Protein AF-A0A7S0NAQ0-F1 (afdb_monomer)

Nearest PDB structures (foldseek):
  5ym0-assembly1_A  TM=9.982E-01  e=1.186E-12  Arabidopsis thaliana
  5ze4-assembly1_A  TM=9.991E-01  e=1.363E-12  Arabidopsis thaliana
  8imu-assembly1_B  TM=9.985E-01  e=1.460E-12  Arabidopsis thaliana
  9jpi-assembly1_A-2  TM=9.989E-01  e=2.919E-12  Arabidopsis thaliana
  8hs0-assembly1_A-2  TM=9.992E-01  e=3.129E-12  Arabidopsis thaliana

Mean predicted aligned error: 3.15 Å

Secondary structure (DSSP, 8-state):
-HHHHHHHHTT----HHHHHHHHHHS-B-B-BTTTSSB-HHHHHHTTHHHHHHHHHHHTT-S-TT-B-TTSSBHHHHHHTS--PPTT-SSB--SSS-SBSS-S-----BTTBTT--

Structure (mmCIF, N/CA/C/O backbone):
data_AF-A0A7S0NAQ0-F1
#
_entry.id   AF-A0A7S0NAQ0-F1
#
loop_
_atom_site.group_PDB
_atom_site.id
_atom_site.type_symbol
_atom_site.label_atom_id
_atom_site.label_alt_id
_atom_site.label_comp_id
_atom_site.label_asym_id
_atom_site.label_entity_id
_atom_site.label_seq_id
_atom_site.pdbx_PDB_ins_code
_atom_site.Cartn_x
_atom_site.Cartn_y
_atom_site.Cartn_z
_atom_site.occupancy
_atom_site.B_iso_or_equiv
_atom_site.auth_seq_id
_atom_site.auth_comp_id
_atom_site.auth_asym_id
_atom_site.auth_atom_id
_atom_site.pdbx_PDB_model_num
ATOM 1 N N . ILE A 1 1 ? 11.538 -5.782 -6.866 1.00 92.31 1 ILE A N 1
ATOM 2 C CA . ILE A 1 1 ? 12.324 -7.047 -6.859 1.00 92.31 1 ILE A CA 1
ATOM 3 C C . ILE A 1 1 ? 11.637 -8.147 -6.046 1.00 92.31 1 ILE A C 1
ATOM 5 O O . ILE A 1 1 ? 11.189 -9.110 -6.652 1.00 92.31 1 ILE A O 1
ATOM 9 N N . HIS A 1 2 ? 11.502 -8.021 -4.717 1.00 96.75 2 HIS A N 1
ATOM 10 C CA . HIS A 1 2 ? 11.010 -9.122 -3.867 1.00 96.75 2 HIS A CA 1
ATOM 11 C C . HIS A 1 2 ? 9.636 -9.684 -4.273 1.00 96.75 2 HIS A C 1
ATOM 13 O O . HIS A 1 2 ? 9.483 -10.897 -4.332 1.00 96.75 2 HIS A O 1
ATOM 19 N N . LEU A 1 3 ? 8.669 -8.834 -4.641 1.00 96.62 3 LEU A N 1
ATOM 20 C CA . LEU A 1 3 ? 7.348 -9.303 -5.090 1.00 96.62 3 LEU A CA 1
ATOM 21 C C . LEU A 1 3 ? 7.404 -10.130 -6.385 1.00 96.62 3 LEU A C 1
ATOM 23 O O . LEU A 1 3 ? 6.693 -11.119 -6.482 1.00 96.62 3 LEU A O 1
ATOM 27 N N . ILE A 1 4 ? 8.278 -9.793 -7.342 1.00 95.56 4 ILE A N 1
ATOM 28 C CA . ILE A 1 4 ? 8.452 -10.582 -8.579 1.00 95.56 4 ILE A CA 1
ATOM 29 C C . ILE A 1 4 ? 9.026 -11.961 -8.247 1.00 95.56 4 ILE A C 1
ATOM 31 O O . ILE A 1 4 ? 8.574 -12.967 -8.784 1.00 95.56 4 ILE A O 1
ATOM 35 N N . ALA A 1 5 ? 10.004 -12.026 -7.338 1.00 96.88 5 ALA A N 1
ATOM 36 C CA . ALA A 1 5 ? 10.561 -13.300 -6.892 1.00 96.88 5 ALA A CA 1
ATOM 37 C C . ALA A 1 5 ? 9.501 -14.164 -6.185 1.00 96.88 5 ALA A C 1
ATOM 39 O O . ALA A 1 5 ? 9.388 -15.347 -6.486 1.00 96.88 5 ALA A O 1
ATOM 40 N N . MET A 1 6 ? 8.687 -13.568 -5.306 1.00 97.88 6 MET A N 1
ATOM 41 C CA . MET A 1 6 ? 7.581 -14.271 -4.645 1.00 97.88 6 MET A CA 1
ATOM 42 C C . MET A 1 6 ? 6.523 -14.754 -5.646 1.00 97.88 6 MET A C 1
ATOM 44 O O . MET A 1 6 ? 6.108 -15.906 -5.568 1.00 97.88 6 MET A O 1
ATOM 48 N N . ALA A 1 7 ? 6.137 -13.917 -6.614 1.00 97.44 7 ALA A N 1
ATOM 49 C CA . ALA A 1 7 ? 5.187 -14.282 -7.662 1.00 97.44 7 ALA A CA 1
ATOM 50 C C . ALA A 1 7 ? 5.695 -15.462 -8.502 1.00 97.44 7 ALA A C 1
ATOM 52 O O . ALA A 1 7 ? 4.974 -16.440 -8.679 1.00 97.44 7 ALA A O 1
ATOM 53 N N . ARG A 1 8 ? 6.970 -15.437 -8.918 1.00 97.00 8 ARG A N 1
ATOM 54 C CA . ARG A 1 8 ? 7.605 -16.561 -9.625 1.00 97.00 8 ARG A CA 1
ATOM 55 C C . ARG A 1 8 ? 7.585 -17.850 -8.805 1.00 97.00 8 ARG A C 1
ATOM 57 O O . ARG A 1 8 ? 7.233 -18.891 -9.347 1.00 97.00 8 ARG A O 1
ATOM 64 N N . SER A 1 9 ? 7.911 -17.787 -7.512 1.00 97.94 9 SER A N 1
ATOM 65 C CA . SER A 1 9 ? 7.841 -18.952 -6.617 1.00 97.94 9 SER A CA 1
ATOM 66 C C . SER A 1 9 ? 6.420 -19.502 -6.465 1.00 97.94 9 SER A C 1
ATOM 68 O O . SER A 1 9 ? 6.251 -20.700 -6.260 1.00 97.94 9 SER A O 1
ATOM 70 N N . ALA A 1 10 ? 5.405 -18.645 -6.584 1.00 97.44 10 ALA A N 1
ATOM 71 C CA . ALA A 1 10 ? 3.995 -19.021 -6.560 1.00 97.44 10 ALA A CA 1
ATOM 72 C C . ALA A 1 10 ? 3.424 -19.387 -7.948 1.00 97.44 10 ALA A C 1
ATOM 74 O O . ALA A 1 10 ? 2.239 -19.690 -8.049 1.00 97.44 10 ALA A O 1
ATOM 75 N N . GLY A 1 11 ? 4.228 -19.347 -9.020 1.00 97.44 11 GLY A N 1
ATOM 76 C CA . GLY A 1 11 ? 3.767 -19.601 -10.391 1.00 97.44 11 GLY A CA 1
ATOM 77 C C . GLY A 1 11 ? 2.852 -18.512 -10.971 1.00 97.44 11 GLY A C 1
ATOM 78 O O . GLY A 1 11 ? 2.106 -18.783 -11.908 1.00 97.44 11 GLY A O 1
ATOM 79 N N . VAL A 1 12 ? 2.891 -17.293 -10.426 1.00 98.00 12 VAL A N 1
ATOM 80 C CA . VAL A 1 12 ? 2.090 -16.140 -10.865 1.00 98.00 12 VAL A CA 1
ATOM 81 C C . VAL A 1 12 ? 2.909 -15.266 -11.819 1.00 98.00 12 VAL A C 1
ATOM 83 O O . VAL A 1 12 ? 4.034 -14.876 -11.493 1.00 98.00 12 VAL A O 1
ATOM 86 N N . ASP A 1 13 ? 2.347 -14.927 -12.985 1.00 96.50 13 ASP A N 1
ATOM 87 C CA . ASP A 1 13 ? 2.960 -13.960 -13.906 1.00 96.50 13 ASP A CA 1
ATOM 88 C C . ASP A 1 13 ? 2.756 -12.538 -13.370 1.00 96.50 13 ASP A C 1
ATOM 90 O O . ASP A 1 13 ? 1.638 -12.027 -13.337 1.00 96.50 13 ASP A O 1
ATOM 94 N N . PHE A 1 14 ? 3.841 -11.927 -12.897 1.00 96.06 14 PHE A N 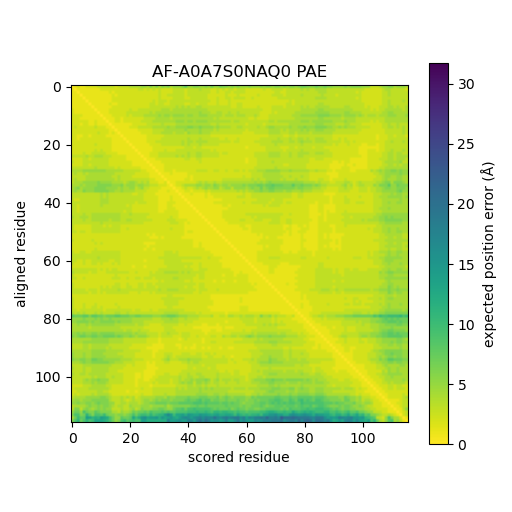1
ATOM 95 C CA . PHE A 1 14 ? 3.858 -10.570 -12.358 1.00 96.06 14 PHE A CA 1
ATOM 96 C C . PHE A 1 14 ? 5.144 -9.866 -12.788 1.00 96.06 14 PHE A C 1
ATOM 98 O O . PHE A 1 14 ? 6.254 -10.308 -12.457 1.00 96.06 14 PHE A O 1
ATOM 105 N N . ARG A 1 15 ? 4.998 -8.780 -13.550 1.00 93.31 15 ARG A N 1
ATOM 106 C CA . ARG A 1 15 ? 6.094 -8.120 -14.272 1.00 93.31 15 ARG A CA 1
ATOM 107 C C . ARG A 1 15 ? 6.257 -6.659 -13.864 1.00 93.31 15 ARG A C 1
ATOM 109 O O . ARG A 1 15 ? 5.493 -6.115 -13.070 1.00 93.31 15 ARG A O 1
ATOM 116 N N . LEU A 1 16 ? 7.293 -6.004 -14.387 1.00 93.31 16 LEU A N 1
ATOM 117 C CA . LEU A 1 16 ? 7.545 -4.585 -14.106 1.00 93.31 16 LEU A CA 1
ATOM 118 C C . LEU A 1 16 ? 6.435 -3.684 -14.668 1.00 93.31 16 LEU A C 1
ATOM 120 O O . LEU A 1 16 ? 6.116 -2.650 -14.086 1.00 93.31 16 LEU A O 1
ATOM 124 N N . GLU A 1 17 ? 5.783 -4.095 -15.749 1.00 92.06 17 GLU A N 1
ATOM 125 C CA . GLU A 1 17 ? 4.634 -3.399 -16.318 1.00 92.06 17 GLU A CA 1
ATOM 126 C C . GLU A 1 17 ? 3.450 -3.339 -15.348 1.00 92.06 17 GLU A C 1
ATOM 128 O O . GLU A 1 17 ? 2.763 -2.316 -15.300 1.00 92.06 17 GLU A O 1
ATOM 133 N N . ASP A 1 18 ? 3.251 -4.374 -14.525 1.00 95.06 18 ASP A N 1
ATOM 134 C CA . ASP A 1 18 ? 2.217 -4.378 -13.490 1.00 95.06 18 ASP A CA 1
ATOM 135 C C . ASP A 1 18 ? 2.512 -3.342 -12.407 1.00 95.06 18 ASP A C 1
ATOM 137 O O . ASP A 1 18 ? 1.613 -2.609 -11.998 1.00 95.06 18 ASP A O 1
ATOM 141 N N . PHE A 1 19 ? 3.780 -3.196 -12.001 1.00 94.75 19 PHE A N 1
ATOM 142 C CA . PHE A 1 19 ? 4.186 -2.114 -11.099 1.00 94.75 19 PHE A CA 1
ATOM 143 C C . PHE A 1 19 ? 3.910 -0.743 -11.693 1.00 94.75 19 PHE A C 1
ATOM 145 O O . PHE A 1 19 ? 3.408 0.132 -10.992 1.00 94.75 19 PHE A O 1
ATOM 152 N N . ARG A 1 20 ? 4.237 -0.542 -12.974 1.00 93.69 20 ARG A N 1
ATOM 153 C CA . ARG A 1 20 ? 3.992 0.733 -13.652 1.00 93.69 20 ARG A CA 1
ATOM 154 C C . ARG A 1 20 ? 2.502 1.074 -13.652 1.00 93.69 20 ARG A C 1
ATOM 156 O O . ARG A 1 20 ? 2.155 2.204 -13.324 1.00 93.69 20 ARG A O 1
ATOM 163 N N . ARG A 1 21 ? 1.644 0.105 -13.985 1.00 95.50 21 ARG A N 1
ATOM 164 C CA . ARG A 1 21 ? 0.183 0.267 -13.987 1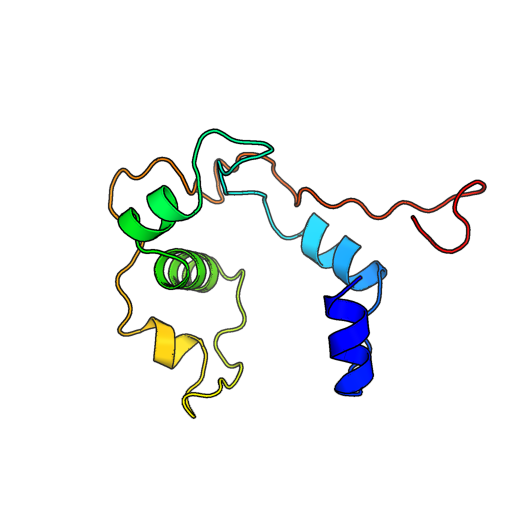.00 95.50 21 ARG A CA 1
ATOM 165 C C . ARG A 1 21 ? -0.347 0.583 -12.588 1.00 95.50 21 ARG A C 1
ATOM 167 O O . ARG A 1 21 ? -0.962 1.624 -12.397 1.00 95.50 21 ARG A O 1
ATOM 174 N N . ILE A 1 22 ? -0.025 -0.252 -11.599 1.00 96.31 22 ILE A N 1
ATOM 175 C CA . ILE A 1 22 ? -0.500 -0.083 -10.216 1.00 96.31 22 ILE A CA 1
ATOM 176 C C . ILE A 1 22 ? -0.001 1.242 -9.622 1.00 96.31 22 ILE A C 1
ATOM 178 O O . ILE A 1 22 ? -0.759 1.945 -8.962 1.00 96.31 22 ILE A O 1
ATOM 182 N N . SER A 1 23 ? 1.254 1.622 -9.881 1.00 95.69 23 SER A N 1
ATOM 183 C CA . SER A 1 23 ? 1.815 2.897 -9.417 1.00 95.69 23 SER A CA 1
ATOM 184 C C . SER A 1 23 ? 1.143 4.108 -10.072 1.00 95.69 23 SER A C 1
ATOM 186 O O . SER A 1 23 ? 0.938 5.120 -9.408 1.00 95.69 23 SER A O 1
ATOM 188 N N . ALA A 1 24 ? 0.763 4.026 -11.350 1.00 95.38 24 ALA A N 1
ATOM 189 C CA . ALA A 1 24 ? 0.020 5.099 -12.011 1.00 95.38 24 ALA A CA 1
ATOM 190 C C . ALA A 1 24 ? -1.396 5.264 -11.438 1.00 95.38 24 ALA A C 1
ATOM 192 O O . ALA A 1 24 ? -1.899 6.381 -11.377 1.00 95.38 24 ALA A O 1
ATOM 193 N N . GLU A 1 25 ? -2.009 4.161 -11.007 1.00 95.31 25 GLU A N 1
ATOM 194 C CA . GLU A 1 25 ? -3.382 4.126 -10.503 1.00 95.31 25 GLU A CA 1
ATOM 195 C C . GLU A 1 25 ? -3.477 4.383 -8.994 1.00 95.31 25 GLU A C 1
ATOM 197 O O . GLU A 1 25 ? -4.529 4.804 -8.544 1.00 95.31 25 GLU A O 1
ATOM 202 N N . THR A 1 26 ? -2.411 4.174 -8.210 1.00 96.62 26 THR A N 1
ATOM 203 C CA . THR A 1 26 ? -2.449 4.251 -6.735 1.00 96.62 26 THR A CA 1
ATOM 204 C C . THR A 1 26 ? -1.726 5.498 -6.210 1.00 96.62 26 THR A C 1
ATOM 206 O O . THR A 1 26 ? -0.494 5.548 -6.271 1.00 96.62 26 THR A O 1
ATOM 209 N N . PRO A 1 27 ? -2.431 6.494 -5.641 1.00 97.06 27 PRO A N 1
ATOM 210 C CA . PRO A 1 27 ? -1.806 7.670 -5.043 1.00 97.06 27 PRO A CA 1
ATOM 211 C C . PRO A 1 27 ? -0.906 7.328 -3.851 1.00 97.06 27 PRO A C 1
ATOM 213 O O . PRO A 1 27 ? -1.162 6.403 -3.078 1.00 97.06 27 PRO A O 1
ATOM 216 N N . PHE A 1 28 ? 0.151 8.113 -3.656 1.00 97.06 28 PHE A N 1
ATOM 217 C CA . PHE A 1 28 ? 0.998 8.002 -2.473 1.00 97.06 28 PHE A CA 1
ATOM 218 C C . PHE A 1 28 ? 0.376 8.795 -1.322 1.00 97.06 28 PHE A C 1
ATOM 220 O O . PHE A 1 28 ? 0.387 10.026 -1.327 1.00 97.06 28 PHE A O 1
ATOM 227 N N . ILE A 1 29 ? -0.156 8.076 -0.334 1.00 96.62 29 ILE A N 1
ATOM 228 C CA . ILE A 1 29 ? -0.950 8.667 0.750 1.00 96.62 29 ILE A CA 1
ATOM 229 C C . ILE A 1 29 ? -0.234 8.735 2.104 1.00 96.62 29 ILE A C 1
ATOM 231 O O . ILE A 1 29 ? -0.808 9.258 3.052 1.00 96.62 29 ILE A O 1
ATOM 235 N N . SER A 1 30 ? 0.993 8.231 2.234 1.00 95.69 30 SER A N 1
ATOM 236 C CA . SER A 1 30 ? 1.640 8.052 3.540 1.00 95.69 30 SER A CA 1
ATOM 237 C C . SER A 1 30 ? 2.772 9.053 3.793 1.00 95.69 30 SER A C 1
ATOM 239 O O . SER A 1 30 ? 3.740 9.091 3.046 1.00 95.69 30 SER A O 1
ATOM 241 N N . ASP A 1 31 ? 2.730 9.785 4.906 1.00 96.38 31 ASP A N 1
ATOM 242 C CA . ASP A 1 31 ? 3.799 10.688 5.370 1.00 96.38 31 ASP A CA 1
ATOM 243 C C . ASP A 1 31 ? 4.832 9.941 6.244 1.00 96.38 31 ASP A C 1
ATOM 245 O O . ASP A 1 31 ? 5.129 10.318 7.376 1.00 96.38 31 ASP A O 1
ATOM 249 N N . LEU A 1 32 ? 5.374 8.831 5.734 1.00 96.81 32 LEU A N 1
ATOM 250 C CA . LEU A 1 32 ? 6.369 8.014 6.441 1.00 96.81 32 LEU A CA 1
ATOM 251 C C . LEU A 1 32 ? 7.787 8.256 5.917 1.00 96.81 32 LEU A C 1
ATOM 253 O O . LEU A 1 32 ? 8.014 8.452 4.719 1.00 96.81 32 LEU A O 1
ATOM 257 N N . LYS A 1 33 ? 8.772 8.200 6.817 1.00 95.88 33 LYS A N 1
ATOM 258 C CA . LYS A 1 33 ? 10.197 8.220 6.462 1.00 95.88 33 LYS A CA 1
ATOM 259 C C . LYS A 1 33 ? 10.535 7.069 5.497 1.00 95.88 33 LYS A C 1
ATOM 261 O O . LYS A 1 33 ? 9.987 5.976 5.645 1.00 95.88 33 LYS A O 1
ATOM 266 N N . PRO A 1 34 ? 11.454 7.281 4.534 1.00 95.75 34 PRO A N 1
ATOM 267 C CA . PRO A 1 34 ? 12.382 8.417 4.428 1.00 95.75 34 PRO A CA 1
ATOM 268 C C . PRO A 1 34 ? 11.821 9.671 3.737 1.00 95.75 34 PRO A C 1
ATOM 270 O O . PRO A 1 34 ? 12.425 10.731 3.856 1.00 95.75 34 PRO A O 1
ATOM 273 N N . SER A 1 35 ? 10.699 9.577 3.021 1.00 91.94 35 SER A N 1
ATOM 274 C CA . SER A 1 35 ? 10.127 10.712 2.274 1.00 91.94 35 SER A CA 1
ATOM 275 C C . SER A 1 35 ? 9.320 11.670 3.151 1.00 91.94 35 SER A C 1
ATOM 277 O O . SER A 1 35 ? 9.183 12.842 2.810 1.00 91.94 35 SER A O 1
ATOM 279 N N . GLY A 1 36 ? 8.776 11.157 4.252 1.00 93.94 36 GLY A N 1
ATOM 280 C CA . GLY A 1 36 ? 7.904 11.870 5.172 1.00 93.94 36 GLY A CA 1
ATOM 281 C C . GLY A 1 36 ? 8.471 12.050 6.579 1.00 93.94 36 GLY A C 1
ATOM 282 O O . GLY A 1 36 ? 9.667 11.879 6.827 1.00 93.94 36 GLY A O 1
ATOM 283 N N . LYS A 1 37 ? 7.594 12.407 7.518 1.00 96.38 37 LYS A N 1
ATOM 284 C CA . LYS A 1 37 ? 7.954 12.779 8.898 1.00 96.38 37 LYS A CA 1
ATOM 285 C C . LYS A 1 37 ? 7.881 11.625 9.894 1.00 96.38 37 LYS A C 1
ATOM 287 O O . LYS A 1 37 ? 8.714 11.572 10.802 1.00 96.38 37 LYS A O 1
ATOM 292 N N . TYR A 1 38 ? 6.910 10.731 9.730 1.00 97.81 38 TYR A N 1
ATOM 293 C CA . TYR A 1 38 ? 6.526 9.736 10.733 1.00 97.81 38 TYR A CA 1
ATOM 294 C C . TYR A 1 38 ? 7.252 8.394 10.550 1.00 97.81 38 TYR A C 1
ATOM 296 O O . TYR A 1 38 ? 7.871 8.132 9.515 1.00 97.81 38 TYR A O 1
ATOM 304 N N . VAL A 1 39 ? 7.190 7.534 11.565 1.00 98.00 39 VAL A N 1
ATOM 305 C CA . VAL A 1 39 ? 7.742 6.171 11.560 1.00 98.00 39 VAL A CA 1
ATOM 306 C C . VAL A 1 39 ? 6.643 5.116 11.738 1.00 98.00 39 VAL A C 1
ATOM 308 O O . VAL A 1 39 ? 5.488 5.433 12.002 1.00 98.00 39 VAL A O 1
ATOM 311 N N . MET A 1 40 ? 6.992 3.835 11.582 1.00 98.00 40 MET A N 1
ATOM 312 C CA . MET A 1 40 ? 6.023 2.731 11.674 1.00 98.00 40 MET A CA 1
ATOM 313 C C . MET A 1 40 ? 5.328 2.649 13.046 1.00 98.00 40 MET A C 1
ATOM 315 O O . MET A 1 40 ? 4.169 2.249 13.121 1.00 98.00 40 MET A O 1
ATOM 319 N N . GLU A 1 41 ? 6.004 3.051 14.125 1.00 97.88 41 GLU A N 1
ATOM 320 C CA . GLU A 1 41 ? 5.396 3.129 15.460 1.00 97.88 41 GLU A CA 1
ATOM 321 C C . GLU A 1 41 ? 4.270 4.173 15.517 1.00 97.88 41 GLU A C 1
ATOM 323 O O . GLU A 1 41 ? 3.200 3.892 16.052 1.00 97.88 41 GLU A O 1
ATOM 328 N N . ASP A 1 42 ? 4.450 5.338 14.887 1.00 97.81 42 ASP A N 1
ATOM 329 C CA . ASP A 1 42 ? 3.382 6.337 14.797 1.00 97.81 42 ASP A CA 1
ATOM 330 C C . ASP A 1 42 ? 2.167 5.756 14.054 1.00 97.81 42 ASP A C 1
ATOM 332 O O . ASP A 1 42 ? 1.023 5.942 14.474 1.00 97.81 42 ASP A O 1
ATOM 336 N N . LEU A 1 43 ? 2.408 5.001 12.969 1.00 97.62 43 LEU A N 1
ATOM 337 C CA . LEU A 1 43 ? 1.337 4.332 12.228 1.00 97.62 43 LEU A CA 1
ATOM 338 C C . LEU A 1 43 ? 0.615 3.302 13.100 1.00 97.62 43 LEU A C 1
ATOM 340 O O . LEU A 1 43 ? -0.609 3.214 13.029 1.00 97.62 43 LEU A O 1
ATOM 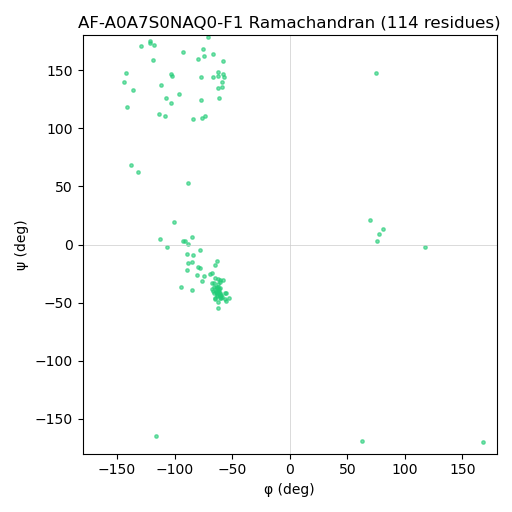344 N N . HIS A 1 44 ? 1.341 2.548 13.931 1.00 97.31 44 HIS A N 1
ATOM 345 C CA . HIS A 1 44 ? 0.745 1.606 14.877 1.00 97.31 44 HIS A CA 1
ATOM 346 C C . HIS A 1 44 ? -0.273 2.300 15.793 1.00 97.31 44 HIS A C 1
ATOM 348 O O . HIS A 1 44 ? -1.414 1.845 15.877 1.00 97.31 44 HIS A O 1
ATOM 354 N N . TYR A 1 45 ? 0.087 3.444 16.385 1.00 97.19 45 TYR A N 1
ATOM 355 C CA . TYR A 1 45 ? -0.834 4.228 17.217 1.00 97.19 45 TYR A CA 1
ATOM 356 C C . TYR A 1 45 ? -1.991 4.860 16.432 1.00 97.19 45 TYR A C 1
ATOM 358 O O . TYR A 1 45 ? -3.051 5.107 17.001 1.00 97.19 45 TYR A O 1
ATOM 366 N N . ALA A 1 46 ? -1.827 5.086 15.128 1.00 97.19 46 ALA A N 1
ATOM 367 C CA . ALA A 1 46 ? -2.872 5.618 14.255 1.00 97.19 46 ALA A CA 1
ATOM 368 C C . ALA A 1 46 ? -3.842 4.557 13.694 1.00 97.19 46 ALA A C 1
ATOM 370 O O . ALA A 1 46 ? -4.687 4.902 12.871 1.00 97.19 46 ALA A O 1
ATOM 371 N N . GLY A 1 47 ? -3.751 3.291 14.121 1.00 96.06 47 GLY A N 1
ATOM 372 C CA . GLY A 1 47 ? -4.608 2.183 13.656 1.00 96.06 47 GLY A CA 1
ATOM 373 C C . GLY A 1 47 ? -3.852 1.060 12.933 1.00 96.06 47 GLY A C 1
ATOM 374 O O . GLY A 1 47 ? -4.440 0.045 12.554 1.00 96.06 47 GLY A O 1
ATOM 375 N N . GLY A 1 48 ? -2.539 1.217 12.761 1.00 97.25 48 GLY A N 1
ATOM 376 C CA . GLY A 1 48 ? -1.643 0.227 12.179 1.00 97.25 48 GLY A CA 1
ATOM 377 C C . GLY A 1 48 ? -1.954 -0.118 10.724 1.00 97.25 48 GLY A C 1
ATOM 378 O O . GLY A 1 48 ? -2.764 0.515 10.045 1.00 97.25 48 GLY A O 1
ATOM 379 N N . THR A 1 49 ? -1.304 -1.174 10.238 1.00 97.81 49 THR A N 1
ATOM 380 C CA . THR A 1 49 ? -1.529 -1.702 8.887 1.00 97.81 49 THR A CA 1
ATOM 381 C C . THR A 1 49 ? -2.999 -2.058 8.614 1.00 97.81 49 THR A C 1
ATOM 383 O O . THR A 1 49 ? -3.475 -1.707 7.535 1.00 97.81 49 THR A O 1
ATOM 386 N N . PRO A 1 50 ? -3.762 -2.685 9.538 1.00 97.62 50 PRO A N 1
ATOM 387 C CA . PRO A 1 50 ? -5.175 -2.978 9.292 1.00 97.62 50 PRO A CA 1
ATOM 388 C C . PRO A 1 50 ? -6.024 -1.724 9.063 1.00 97.62 50 PRO A C 1
ATOM 390 O O . PRO A 1 50 ? -6.867 -1.735 8.170 1.00 97.62 50 PRO A O 1
ATOM 393 N N . GLY A 1 51 ? -5.767 -0.630 9.792 1.00 97.81 51 GLY A N 1
ATOM 394 C CA . GLY A 1 51 ? -6.446 0.648 9.569 1.00 97.81 51 GLY A CA 1
ATOM 395 C C . GLY A 1 51 ? -6.209 1.188 8.155 1.00 97.81 51 GLY A C 1
ATOM 396 O O . GLY A 1 51 ? -7.159 1.586 7.480 1.00 97.81 51 GLY A O 1
ATOM 397 N N . VAL A 1 52 ? -4.963 1.123 7.666 1.00 97.81 52 VAL A N 1
ATOM 398 C CA . VAL A 1 52 ? -4.613 1.517 6.287 1.00 97.81 52 VAL A CA 1
ATOM 399 C C . VAL A 1 52 ? -5.320 0.637 5.263 1.00 97.81 52 VAL A C 1
ATOM 401 O O . VAL A 1 52 ? -5.944 1.155 4.343 1.00 97.81 52 VAL A O 1
ATOM 404 N N . LEU A 1 53 ? -5.256 -0.687 5.418 1.00 98.06 53 LEU A N 1
ATOM 405 C CA . LEU A 1 53 ? -5.878 -1.620 4.477 1.00 98.06 53 LEU A CA 1
ATOM 406 C C . LEU A 1 53 ? -7.403 -1.468 4.447 1.00 98.06 53 LEU A C 1
ATOM 408 O O . LEU A 1 53 ? -7.998 -1.530 3.375 1.00 98.06 53 LEU A O 1
ATOM 412 N N . LYS A 1 54 ? -8.035 -1.220 5.601 1.00 97.94 54 LYS A N 1
ATOM 413 C CA . LYS A 1 54 ? -9.475 -0.949 5.698 1.00 97.94 54 LYS A CA 1
ATOM 414 C C . LYS A 1 54 ? -9.857 0.325 4.952 1.00 97.94 54 LYS A C 1
ATOM 416 O O . LYS A 1 54 ? -10.853 0.330 4.236 1.00 97.94 54 LYS A O 1
ATOM 421 N N . TYR A 1 55 ? -9.044 1.372 5.078 1.00 97.50 55 TYR A N 1
ATOM 422 C CA . TYR A 1 55 ? -9.228 2.610 4.329 1.00 97.50 55 TYR A CA 1
ATOM 423 C C . TYR A 1 55 ? -9.042 2.399 2.817 1.00 97.50 55 TYR A C 1
ATOM 425 O O . TYR A 1 55 ? -9.910 2.773 2.038 1.00 97.50 55 TYR A O 1
ATOM 433 N N . MET A 1 56 ? -7.980 1.705 2.392 1.00 97.69 56 MET A N 1
ATOM 434 C CA . MET A 1 56 ? -7.762 1.373 0.976 1.00 97.69 56 MET A CA 1
ATOM 435 C C . MET A 1 56 ? -8.894 0.523 0.384 1.00 97.69 56 MET A C 1
ATOM 437 O O . MET A 1 56 ? -9.266 0.726 -0.768 1.00 97.69 56 MET A O 1
ATOM 441 N N . LEU A 1 57 ? -9.449 -0.415 1.158 1.00 98.06 57 LEU A N 1
ATOM 442 C CA . LEU A 1 57 ? -10.590 -1.231 0.742 1.00 98.06 57 LEU A CA 1
ATOM 443 C C . LEU A 1 57 ? -11.853 -0.388 0.542 1.00 98.06 57 LEU A C 1
ATOM 445 O O . LEU A 1 57 ? -12.524 -0.548 -0.473 1.00 98.06 57 LEU A O 1
ATOM 449 N N . ALA A 1 58 ? -12.163 0.512 1.480 1.00 97.00 58 ALA A N 1
ATOM 450 C CA . ALA A 1 58 ? -13.329 1.394 1.384 1.00 97.00 58 ALA A CA 1
ATOM 451 C C . ALA A 1 58 ? -13.273 2.309 0.148 1.00 97.00 58 ALA A C 1
ATOM 453 O O . ALA A 1 58 ? -14.302 2.598 -0.455 1.00 97.00 58 ALA A O 1
ATOM 454 N N . GLU A 1 59 ? -12.065 2.702 -0.252 1.00 96.75 59 GLU A N 1
ATOM 455 C CA . GLU A 1 59 ? -11.797 3.602 -1.378 1.00 96.75 59 GLU A CA 1
ATOM 456 C C . GLU A 1 59 ? -11.579 2.852 -2.708 1.00 96.75 59 GLU A C 1
ATOM 458 O O . GLU A 1 59 ? -11.295 3.464 -3.733 1.00 96.75 59 GLU A O 1
ATOM 463 N N . GLY A 1 60 ? -11.709 1.518 -2.716 1.00 96.44 60 GLY A N 1
ATOM 464 C CA . GLY A 1 60 ? -11.638 0.701 -3.933 1.00 96.44 60 GLY A CA 1
ATOM 465 C C . GLY A 1 60 ? -10.226 0.378 -4.437 1.00 96.44 60 GLY A C 1
ATOM 466 O O . GLY A 1 60 ? -10.078 -0.122 -5.549 1.00 96.44 60 GLY A O 1
ATOM 467 N N . TYR A 1 61 ? -9.189 0.607 -3.627 1.00 96.31 61 TYR A N 1
ATOM 468 C CA . TYR A 1 61 ? -7.782 0.337 -3.967 1.00 96.31 61 TYR A CA 1
ATOM 469 C C . TYR A 1 61 ? -7.285 -1.046 -3.522 1.00 96.31 61 TYR A C 1
ATOM 471 O O . TYR A 1 61 ? -6.101 -1.357 -3.662 1.00 96.31 61 TYR A O 1
ATOM 479 N N . LEU A 1 62 ? -8.157 -1.877 -2.945 1.00 97.50 62 LEU A N 1
ATOM 480 C CA . LEU A 1 62 ? -7.798 -3.195 -2.429 1.00 97.50 62 LEU A CA 1
ATOM 481 C C . LEU A 1 62 ? -8.846 -4.242 -2.815 1.00 97.50 62 LEU A C 1
ATOM 483 O O . LEU A 1 62 ? -10.042 -4.040 -2.620 1.00 97.50 62 LEU A O 1
ATOM 487 N N . HIS A 1 63 ? -8.389 -5.389 -3.317 1.00 98.25 63 HIS A N 1
ATOM 488 C CA . HIS A 1 63 ? -9.249 -6.541 -3.588 1.00 98.25 63 HIS A CA 1
ATOM 489 C C . HIS A 1 63 ? -9.650 -7.218 -2.272 1.00 98.25 63 HIS A C 1
ATOM 491 O O . HIS A 1 63 ? -8.818 -7.793 -1.568 1.00 98.25 63 HIS A O 1
ATOM 497 N N . GLY A 1 64 ? -10.929 -7.104 -1.909 1.00 98.19 64 GLY A N 1
ATOM 498 C CA . GLY A 1 64 ? -11.454 -7.610 -0.639 1.00 98.19 64 GLY A CA 1
ATOM 499 C C . GLY A 1 64 ? -11.694 -9.121 -0.604 1.00 98.19 64 GLY A C 1
ATOM 500 O O . GLY A 1 64 ? -11.742 -9.696 0.477 1.00 98.19 64 GLY A O 1
ATOM 501 N N . ASP A 1 65 ? -11.820 -9.765 -1.759 1.00 98.44 65 ASP A N 1
ATOM 502 C CA . ASP A 1 65 ? -12.137 -11.185 -1.941 1.00 98.44 65 ASP A CA 1
ATOM 503 C C . ASP A 1 65 ? -10.914 -12.113 -1.844 1.00 98.44 65 ASP A C 1
ATOM 505 O O . ASP A 1 65 ? -11.061 -13.333 -1.768 1.00 98.44 65 ASP A O 1
ATOM 509 N N . CYS A 1 66 ? -9.699 -11.560 -1.797 1.00 98.19 66 CYS A N 1
ATOM 510 C CA . CYS A 1 66 ? -8.482 -12.348 -1.647 1.00 98.19 66 CYS A CA 1
ATOM 511 C C . CYS A 1 66 ? -8.470 -13.126 -0.322 1.00 98.19 66 CYS A C 1
ATOM 513 O O . CYS A 1 66 ? -8.584 -12.542 0.757 1.00 98.19 66 CYS A O 1
ATOM 515 N N . MET A 1 67 ? -8.266 -14.442 -0.399 1.00 98.44 67 MET A N 1
ATOM 516 C CA . MET A 1 67 ? -8.094 -15.307 0.772 1.00 98.44 67 MET A CA 1
ATOM 517 C C . MET A 1 67 ? -6.804 -14.993 1.531 1.00 98.44 67 MET A C 1
ATOM 519 O O . MET A 1 67 ? -5.765 -14.711 0.932 1.00 98.44 67 MET A O 1
ATOM 523 N N . THR A 1 68 ? -6.855 -15.103 2.859 1.00 98.38 68 THR A N 1
ATOM 524 C CA . THR A 1 68 ? -5.688 -14.943 3.731 1.00 98.38 68 THR A CA 1
ATOM 525 C C . THR A 1 68 ? -5.432 -16.196 4.568 1.00 98.38 68 THR A C 1
ATOM 527 O O . THR A 1 68 ? -6.226 -17.138 4.608 1.00 98.38 68 THR A O 1
ATOM 530 N N . VAL A 1 69 ? -4.309 -16.198 5.285 1.00 98.12 69 VAL A N 1
ATOM 531 C CA . 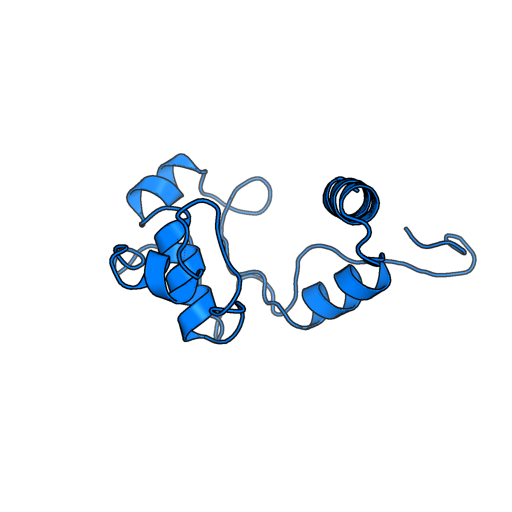VAL A 1 69 ? -3.902 -17.290 6.182 1.00 98.12 69 VAL A CA 1
ATOM 532 C C . VAL A 1 69 ? -4.858 -17.527 7.357 1.00 98.12 69 VAL A C 1
ATOM 534 O O . VAL A 1 69 ? -4.770 -18.567 7.999 1.00 98.12 69 VAL A O 1
ATOM 537 N N . THR A 1 70 ? -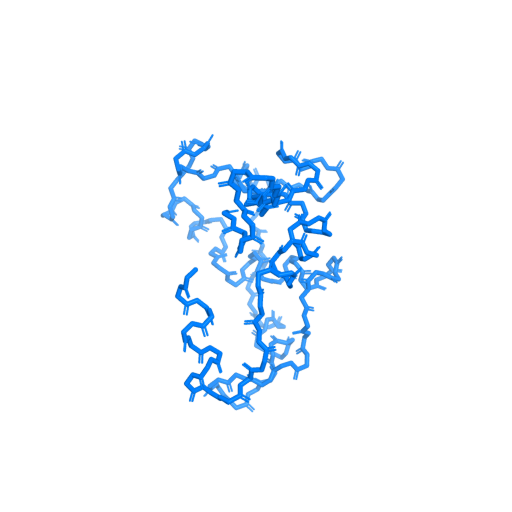5.780 -16.602 7.650 1.00 97.88 70 THR A N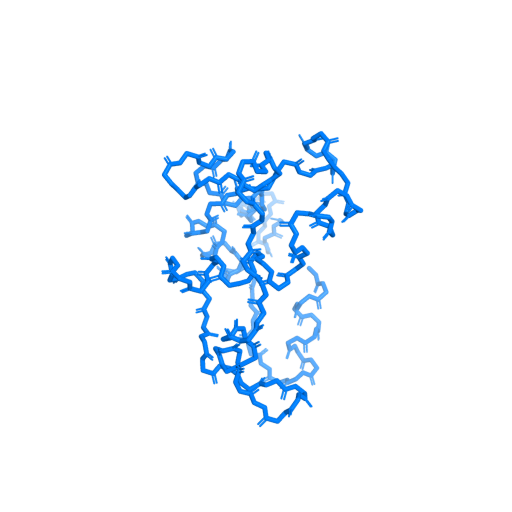 1
ATOM 538 C CA . THR A 1 70 ? -6.795 -16.792 8.701 1.00 97.88 70 THR A CA 1
ATOM 539 C C . THR A 1 70 ? -7.947 -17.698 8.257 1.00 97.88 70 THR A C 1
ATOM 541 O O . THR A 1 70 ? -8.829 -17.998 9.058 1.00 97.88 70 THR A O 1
ATOM 544 N N . GLY A 1 71 ? -7.968 -18.116 6.985 1.00 98.12 71 GLY A N 1
ATOM 545 C CA . GLY A 1 71 ? -9.091 -18.837 6.384 1.00 98.12 71 GLY A CA 1
ATOM 546 C C . GLY A 1 71 ? -10.275 -17.935 6.022 1.00 98.12 71 GLY A C 1
ATOM 547 O O . GLY A 1 71 ? -11.328 -18.446 5.658 1.00 98.12 71 GLY A O 1
ATOM 548 N N . LYS A 1 72 ? -10.098 -16.613 6.110 1.00 98.38 72 LYS A N 1
ATOM 549 C CA . LYS A 1 72 ? -11.069 -15.586 5.716 1.00 98.38 72 LYS A CA 1
ATOM 550 C C . LYS A 1 72 ? -10.498 -14.711 4.600 1.00 98.38 72 LYS A C 1
ATOM 552 O O . LYS A 1 72 ? -9.279 -14.593 4.455 1.00 98.38 72 LYS A O 1
ATOM 557 N N . THR A 1 73 ? -11.371 -14.056 3.853 1.00 98.62 73 THR A N 1
ATOM 558 C CA . THR A 1 73 ? -11.027 -13.023 2.871 1.00 98.62 73 THR A CA 1
ATOM 559 C C . THR A 1 73 ? -10.448 -11.767 3.540 1.00 98.62 73 THR A C 1
ATOM 561 O O . THR A 1 73 ? -10.571 -11.563 4.754 1.00 98.62 73 THR A O 1
ATOM 564 N N . ILE A 1 74 ? -9.795 -10.895 2.769 1.00 98.25 74 ILE A N 1
ATOM 565 C CA . ILE A 1 74 ? -9.313 -9.595 3.259 1.00 98.25 74 ILE A CA 1
ATOM 566 C C . ILE A 1 74 ? -10.469 -8.774 3.846 1.00 98.25 74 ILE A C 1
ATOM 568 O O . ILE A 1 74 ? -10.342 -8.264 4.959 1.00 98.25 74 ILE A O 1
ATOM 572 N N . ALA A 1 75 ? -11.600 -8.682 3.144 1.00 98.44 75 ALA A N 1
ATOM 573 C CA . ALA A 1 75 ? -12.759 -7.911 3.587 1.00 98.44 75 ALA A CA 1
ATOM 574 C C . ALA A 1 75 ? -13.314 -8.421 4.925 1.00 98.44 75 ALA A C 1
ATOM 576 O O . ALA A 1 75 ? -13.573 -7.623 5.825 1.00 98.44 75 ALA A O 1
ATOM 577 N N . GLU A 1 76 ? -13.421 -9.741 5.095 1.00 98.25 76 GLU A N 1
ATOM 578 C CA . GLU A 1 76 ? -13.866 -10.354 6.352 1.00 98.25 76 GLU A CA 1
ATOM 579 C C . GLU A 1 76 ? -12.901 -10.082 7.511 1.00 98.25 76 GLU A C 1
ATOM 581 O O . GLU A 1 76 ? -13.342 -9.809 8.622 1.00 98.25 76 GLU A O 1
ATOM 586 N N . ASN A 1 77 ? -11.585 -10.123 7.274 1.00 98.12 77 ASN A N 1
ATOM 587 C CA . ASN A 1 77 ? -10.605 -9.807 8.317 1.00 98.12 77 ASN A CA 1
ATOM 588 C C . ASN A 1 77 ? -10.651 -8.323 8.719 1.00 98.12 77 ASN A C 1
ATOM 590 O O . ASN A 1 77 ? -10.497 -7.986 9.893 1.00 98.12 77 ASN A O 1
ATOM 594 N N . LEU A 1 78 ? -10.860 -7.427 7.753 1.00 97.94 78 LEU A N 1
ATOM 595 C CA . LEU A 1 78 ? -10.881 -5.983 7.989 1.00 97.94 78 LEU A CA 1
ATOM 596 C C . LEU A 1 78 ? -12.210 -5.484 8.568 1.00 97.94 78 LEU A C 1
ATOM 598 O O . LEU A 1 78 ? -12.229 -4.403 9.164 1.00 97.94 78 LEU A O 1
ATOM 602 N N . ALA A 1 79 ? -13.300 -6.247 8.444 1.00 97.06 79 ALA A N 1
ATOM 603 C CA . ALA A 1 79 ? -14.604 -5.899 9.012 1.00 97.06 79 ALA A CA 1
ATOM 604 C C . ALA A 1 79 ? -14.499 -5.574 10.513 1.00 97.06 79 ALA A C 1
ATOM 606 O O . ALA A 1 79 ? -14.945 -4.504 10.936 1.00 97.06 79 ALA A O 1
ATOM 607 N N . ASP A 1 80 ? -13.779 -6.412 11.263 1.00 91.88 80 ASP A N 1
ATOM 608 C CA . ASP A 1 80 ? -13.629 -6.309 12.722 1.00 91.88 80 ASP A CA 1
ATOM 609 C C . ASP A 1 80 ? -12.437 -5.438 13.169 1.00 91.88 80 ASP A C 1
ATOM 611 O O . ASP A 1 80 ? -12.287 -5.134 14.352 1.00 91.88 80 ASP A O 1
ATOM 615 N N . CYS A 1 81 ? -11.570 -5.011 12.244 1.00 95.00 81 CYS A N 1
ATOM 616 C CA . CYS A 1 81 ? -10.408 -4.186 12.579 1.00 95.00 81 CYS A CA 1
ATOM 617 C C . CYS A 1 81 ? -10.802 -2.716 12.831 1.00 95.00 81 CYS A C 1
ATOM 619 O O . CYS A 1 81 ? -11.665 -2.182 12.121 1.00 95.00 81 CYS A O 1
ATOM 621 N N . PRO A 1 82 ? -10.157 -2.014 13.782 1.00 94.94 82 PRO A N 1
ATOM 622 C CA . PRO A 1 82 ? -10.379 -0.583 13.965 1.00 94.94 82 PRO A CA 1
ATOM 623 C C . PRO A 1 82 ? -9.959 0.202 12.706 1.00 94.94 82 PRO A C 1
ATOM 625 O O . PRO A 1 82 ? -9.000 -0.187 12.031 1.00 94.94 82 PRO A O 1
ATOM 628 N N . PRO A 1 83 ? -10.668 1.292 12.357 1.00 96.94 83 PRO A N 1
ATOM 629 C CA . PRO A 1 83 ? -10.243 2.186 11.285 1.00 96.94 83 PRO A CA 1
ATOM 630 C C . PRO A 1 83 ? -9.009 2.998 11.709 1.00 96.94 83 PRO A C 1
ATOM 632 O O . PRO A 1 83 ? -8.535 2.906 12.844 1.00 96.94 83 PRO A O 1
ATOM 635 N N . LEU A 1 84 ? -8.504 3.829 10.796 1.00 97.56 84 LEU A N 1
ATOM 636 C CA . LEU A 1 84 ? -7.529 4.856 11.153 1.00 97.56 84 LEU A CA 1
ATOM 637 C C . LEU A 1 84 ? -8.111 5.802 12.214 1.00 97.56 84 LEU A C 1
ATOM 639 O O . LEU A 1 84 ? -9.282 6.177 12.145 1.00 97.56 84 LEU A O 1
ATOM 643 N N . VAL A 1 85 ? -7.283 6.191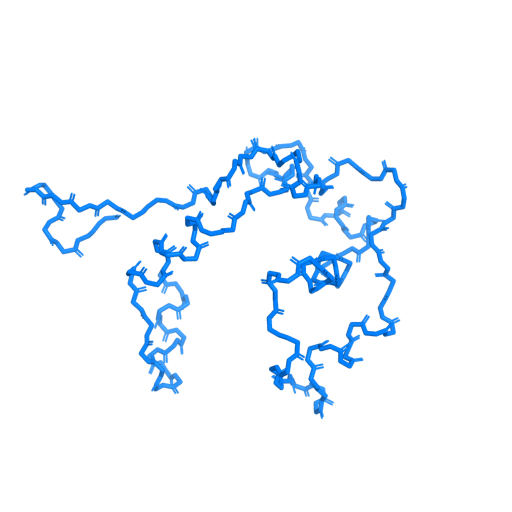 13.182 1.00 97.62 85 VAL A N 1
ATOM 644 C CA . VAL A 1 85 ? -7.671 7.106 14.264 1.00 97.62 85 VAL A CA 1
ATOM 645 C C . VAL A 1 85 ? -8.053 8.468 13.687 1.00 97.62 85 VAL A C 1
ATOM 647 O O . VAL A 1 85 ? -7.343 9.020 12.849 1.00 97.62 85 VAL A O 1
ATOM 650 N N . GLU A 1 86 ? -9.162 9.040 14.147 1.00 96.19 86 GLU A N 1
ATOM 651 C CA . GLU A 1 86 ? -9.617 10.349 13.681 1.00 96.19 86 GLU A CA 1
ATOM 652 C C . GLU A 1 86 ? -8.565 11.442 13.946 1.00 96.19 86 GLU A C 1
ATOM 654 O O . GLU A 1 86 ? -7.949 11.505 15.010 1.00 96.19 86 GLU A O 1
ATOM 659 N N . GLY A 1 87 ? -8.328 12.306 12.955 1.00 94.88 87 GLY A N 1
ATOM 660 C CA . GLY A 1 87 ? -7.363 13.404 13.066 1.00 94.88 87 GLY A CA 1
ATOM 661 C C . GLY A 1 87 ? -5.886 12.997 12.971 1.00 94.88 87 GLY A C 1
ATOM 662 O O . GLY A 1 87 ? -5.016 13.869 13.080 1.00 94.88 87 GLY A O 1
ATOM 663 N N . GLN A 1 88 ? -5.576 11.715 12.733 1.00 96.69 88 GLN A N 1
ATOM 664 C CA . GLN A 1 88 ? -4.213 11.288 12.410 1.00 96.69 88 GLN A CA 1
ATOM 665 C C . GLN A 1 88 ? -3.692 12.013 11.152 1.00 96.69 88 GLN A C 1
ATOM 667 O O . GLN A 1 88 ? -4.454 12.341 10.243 1.00 96.69 88 GLN A O 1
ATOM 672 N N . LYS A 1 89 ? -2.383 12.283 11.105 1.00 96.38 89 LYS A N 1
ATOM 673 C CA . LYS A 1 89 ? -1.727 13.060 10.028 1.00 96.38 89 LYS A CA 1
ATOM 674 C C . LYS A 1 89 ? -0.771 12.233 9.160 1.00 96.38 89 LYS A C 1
ATOM 676 O O . LYS A 1 89 ? -0.070 12.787 8.322 1.00 96.38 89 LYS A O 1
ATOM 681 N N . ILE A 1 90 ? -0.714 10.929 9.399 1.00 97.31 90 ILE A N 1
ATOM 682 C CA . ILE A 1 90 ? 0.234 9.979 8.811 1.00 97.31 90 ILE A CA 1
ATOM 683 C C . ILE A 1 90 ? -0.270 9.479 7.457 1.00 97.31 90 ILE A C 1
ATOM 685 O O . ILE A 1 90 ? 0.515 9.319 6.528 1.00 97.31 90 ILE A O 1
ATOM 689 N N . VAL A 1 91 ? -1.573 9.236 7.338 1.00 97.25 91 VAL A N 1
ATOM 690 C CA . VAL A 1 91 ? -2.240 8.767 6.123 1.00 97.25 91 VAL A CA 1
ATOM 691 C C . VAL A 1 91 ? -3.173 9.871 5.637 1.00 97.25 91 VAL A C 1
ATOM 693 O O . VAL A 1 91 ? -4.149 10.217 6.297 1.00 97.25 91 VAL A O 1
ATOM 696 N N . SER A 1 92 ? -2.839 10.458 4.498 1.00 96.38 92 SER A N 1
ATOM 697 C CA . SER A 1 92 ? -3.637 11.472 3.805 1.00 96.38 92 SER A CA 1
ATOM 698 C C . SER A 1 92 ? -4.843 10.864 3.081 1.00 96.38 92 SER A C 1
ATOM 700 O O . SER A 1 92 ? -4.955 9.644 2.937 1.00 96.38 92 SER A O 1
ATOM 702 N N . THR A 1 93 ? -5.761 11.720 2.627 1.00 95.38 93 THR A N 1
ATOM 703 C CA . THR A 1 93 ? -6.925 11.275 1.856 1.00 95.38 93 THR A CA 1
ATOM 704 C C . THR A 1 93 ? -6.566 11.020 0.391 1.00 95.38 93 THR A C 1
ATOM 706 O O . THR A 1 93 ? -5.579 11.563 -0.107 1.00 95.38 93 THR A O 1
ATOM 709 N N . PHE A 1 94 ? -7.377 10.238 -0.330 1.00 94.00 94 PHE A N 1
ATOM 710 C CA . PHE A 1 94 ? -7.148 10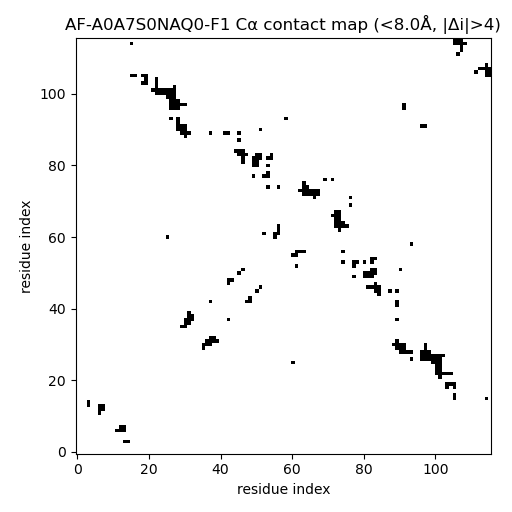.017 -1.766 1.00 94.00 94 PHE A CA 1
ATOM 711 C C . PHE A 1 94 ? -7.420 11.271 -2.612 1.00 94.00 94 PHE A C 1
ATOM 713 O O . PHE A 1 94 ? -6.785 11.440 -3.648 1.00 94.00 94 PHE A O 1
ATOM 720 N N . ASP A 1 95 ? -8.266 12.193 -2.134 1.00 93.62 95 ASP A N 1
ATOM 721 C CA . ASP A 1 95 ? -8.499 13.503 -2.768 1.00 93.62 95 ASP A CA 1
ATOM 722 C C . ASP A 1 95 ? -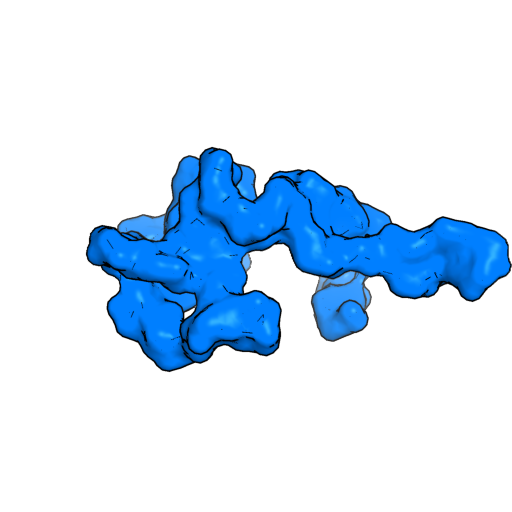7.342 14.495 -2.572 1.00 93.62 95 ASP A C 1
ATOM 724 O O . ASP A 1 95 ? -7.155 15.421 -3.363 1.00 93.62 95 ASP A O 1
ATOM 728 N N . LYS A 1 96 ? -6.580 14.346 -1.481 1.00 95.38 96 LYS A N 1
ATOM 729 C CA . LYS A 1 96 ? -5.436 15.206 -1.142 1.00 95.38 96 LYS A CA 1
ATOM 730 C C . LYS A 1 96 ? -4.217 14.352 -0.779 1.00 95.38 96 LYS A C 1
ATOM 732 O O . LYS A 1 96 ? -3.742 14.436 0.357 1.00 95.38 96 LYS A O 1
ATOM 737 N N . PRO A 1 97 ? -3.713 13.538 -1.722 1.00 96.75 97 PRO A N 1
ATOM 738 C CA . PRO A 1 97 ? -2.598 12.647 -1.460 1.00 96.75 97 PRO A CA 1
ATOM 739 C C . PRO A 1 97 ? -1.289 13.441 -1.389 1.00 96.75 97 PRO A C 1
ATOM 741 O O . PRO A 1 97 ? -1.182 14.551 -1.915 1.00 96.75 97 PRO A O 1
ATOM 744 N N . VAL A 1 98 ? -0.249 12.845 -0.805 1.00 95.94 98 VAL A N 1
ATOM 745 C CA . VAL A 1 98 ? 1.108 13.421 -0.813 1.00 95.94 98 VAL A CA 1
ATOM 746 C C . VAL A 1 98 ? 1.641 13.533 -2.247 1.00 95.94 98 VAL A C 1
ATOM 748 O O . VAL A 1 98 ? 2.314 14.504 -2.594 1.00 95.94 98 VAL A O 1
ATOM 751 N N . LYS A 1 99 ? 1.321 12.552 -3.099 1.00 95.94 99 LYS A N 1
ATOM 752 C CA . LYS A 1 99 ? 1.560 12.589 -4.548 1.00 95.94 99 LYS A CA 1
ATOM 753 C C . LYS A 1 99 ? 0.406 11.878 -5.271 1.00 95.94 99 LYS A C 1
ATOM 755 O O . LYS A 1 99 ? -0.024 10.826 -4.799 1.00 95.94 99 LYS A O 1
ATOM 760 N N . PRO A 1 100 ? -0.074 12.397 -6.420 1.00 95.12 100 PRO A N 1
ATOM 761 C CA . PRO A 1 100 ? -1.233 11.840 -7.133 1.00 95.12 100 PRO A CA 1
ATOM 762 C C . PRO A 1 100 ? -1.015 10.425 -7.685 1.00 95.12 100 PRO A C 1
ATOM 764 O O . PRO A 1 100 ? -1.978 9.739 -7.992 1.00 95.12 100 PRO A O 1
ATOM 767 N N . THR A 1 101 ? 0.235 9.981 -7.797 1.00 95.56 101 THR A N 1
ATOM 768 C CA . THR A 1 101 ? 0.600 8.623 -8.210 1.00 95.56 101 THR A CA 1
ATOM 769 C C . THR A 1 101 ? 1.592 8.032 -7.217 1.00 95.56 101 THR A C 1
ATOM 771 O O . THR A 1 101 ? 2.179 8.740 -6.389 1.00 95.56 101 THR A O 1
ATOM 774 N N . GLY A 1 102 ? 1.854 6.741 -7.362 1.00 93.62 102 GLY A N 1
ATOM 775 C CA . GLY A 1 102 ? 2.832 6.011 -6.586 1.00 93.62 102 GLY A CA 1
ATOM 776 C C . GLY A 1 102 ? 4.238 6.596 -6.708 1.00 93.62 102 GLY A C 1
ATOM 777 O O . GLY A 1 102 ? 4.600 7.343 -7.633 1.00 93.62 102 GLY A O 1
ATOM 778 N N . HIS A 1 103 ? 5.054 6.282 -5.706 1.00 92.31 103 HIS A N 1
ATOM 779 C CA . HIS A 1 103 ? 6.422 6.782 -5.625 1.00 92.31 103 HIS A CA 1
ATOM 780 C C . HIS A 1 103 ? 7.366 6.044 -6.589 1.00 92.31 103 HIS A C 1
ATOM 782 O O . HIS A 1 103 ? 8.301 6.647 -7.108 1.00 92.31 103 HIS A O 1
ATOM 788 N N . ILE A 1 104 ? 7.104 4.759 -6.852 1.00 93.88 104 ILE A N 1
ATOM 789 C CA . ILE A 1 104 ? 7.917 3.915 -7.733 1.00 93.88 104 ILE A CA 1
ATOM 790 C C . ILE A 1 104 ? 7.602 4.252 -9.191 1.00 93.88 104 ILE A C 1
ATOM 792 O O . ILE A 1 104 ? 6.452 4.164 -9.618 1.00 93.88 104 ILE A O 1
ATOM 796 N N . ALA A 1 105 ? 8.627 4.599 -9.961 1.00 93.19 105 ALA A N 1
ATOM 797 C CA . ALA A 1 105 ? 8.540 4.758 -11.405 1.00 93.19 105 ALA A CA 1
ATOM 798 C C . ALA A 1 105 ? 9.351 3.651 -12.080 1.00 93.19 105 ALA A C 1
ATOM 800 O O . ALA A 1 105 ? 10.454 3.351 -11.635 1.00 93.19 105 ALA A O 1
ATOM 801 N N . ILE A 1 106 ? 8.792 3.069 -13.139 1.00 93.88 106 ILE A N 1
ATOM 802 C CA . ILE A 1 106 ? 9.481 2.111 -14.006 1.00 93.88 106 ILE A CA 1
ATOM 803 C C . ILE A 1 106 ? 9.863 2.852 -15.282 1.00 93.88 106 ILE A C 1
ATOM 805 O O . ILE A 1 106 ? 8.988 3.401 -15.961 1.00 93.88 106 ILE A O 1
ATOM 809 N N . LEU A 1 107 ? 11.154 2.889 -15.591 1.00 93.25 107 LEU A N 1
ATOM 810 C CA . LEU A 1 107 ? 11.707 3.600 -16.736 1.00 93.25 107 LEU A CA 1
ATOM 811 C C . LEU A 1 107 ? 12.051 2.619 -17.854 1.00 93.25 107 LEU A C 1
ATOM 813 O O . LEU A 1 107 ? 12.463 1.493 -17.606 1.00 93.25 107 LEU A O 1
ATOM 817 N N . GLN A 1 108 ? 11.904 3.062 -19.100 1.00 91.25 108 GLN A N 1
ATOM 818 C CA . GLN A 1 108 ? 12.334 2.319 -20.282 1.00 91.25 108 GLN A CA 1
ATOM 819 C C . GLN A 1 108 ? 12.896 3.295 -21.312 1.00 91.25 108 GLN A C 1
ATOM 821 O O . GLN A 1 108 ? 12.431 4.431 -21.417 1.00 91.25 108 GLN A O 1
ATOM 826 N N . GLY A 1 109 ? 13.881 2.862 -22.091 1.00 91.69 109 GLY A N 1
ATOM 827 C CA . GLY A 1 109 ? 14.432 3.658 -23.182 1.00 91.69 109 GLY A CA 1
ATOM 828 C C . GLY A 1 109 ? 15.723 3.068 -23.724 1.00 91.69 109 GLY A C 1
ATOM 829 O O . GLY A 1 109 ? 16.119 1.968 -23.355 1.00 91.69 109 GLY A O 1
ATOM 830 N N . ASN A 1 110 ? 16.420 3.822 -24.570 1.00 94.75 110 ASN A N 1
ATOM 831 C CA . ASN A 1 110 ? 17.699 3.406 -25.154 1.00 94.75 110 ASN A CA 1
ATOM 832 C C . ASN A 1 110 ? 18.781 3.068 -24.106 1.00 94.75 110 ASN A C 1
ATOM 834 O O . ASN A 1 110 ? 19.623 2.217 -24.368 1.00 94.75 110 ASN A O 1
ATOM 838 N N . LEU A 1 111 ? 18.752 3.711 -22.933 1.00 94.62 111 LEU A N 1
ATOM 839 C CA . LEU A 1 111 ? 19.669 3.433 -21.817 1.00 94.62 111 LEU A CA 1
ATOM 840 C C . LEU A 1 111 ? 19.168 2.335 -20.863 1.00 94.62 111 LEU A C 1
ATOM 842 O O . LEU A 1 111 ? 19.949 1.818 -20.072 1.00 94.62 111 LEU A O 1
ATOM 846 N N . ALA A 1 112 ? 17.883 1.986 -20.934 1.00 93.12 112 ALA A N 1
ATOM 847 C CA . ALA A 1 112 ? 17.242 0.966 -20.106 1.00 93.12 112 ALA A CA 1
ATOM 848 C C . ALA A 1 112 ? 16.299 0.113 -20.978 1.00 93.12 112 ALA A C 1
ATOM 850 O O . ALA A 1 112 ? 15.074 0.237 -20.869 1.00 93.12 112 ALA A O 1
ATOM 851 N N . PRO A 1 113 ? 16.848 -0.701 -21.902 1.00 87.00 113 PRO A N 1
ATOM 852 C CA . PRO A 1 113 ? 16.042 -1.442 -22.873 1.00 87.00 113 PRO A CA 1
ATOM 853 C C . PRO A 1 113 ? 15.154 -2.509 -22.213 1.00 87.00 113 PRO A C 1
ATOM 855 O O . PRO A 1 113 ? 14.029 -2.723 -22.660 1.00 87.00 113 PRO A O 1
ATOM 858 N N . GLU A 1 114 ? 15.628 -3.112 -21.118 1.00 82.06 114 GLU A N 1
ATOM 859 C CA . GLU A 1 114 ? 14.936 -4.160 -20.345 1.00 82.06 114 GLU A CA 1
ATOM 860 C C . GLU A 1 114 ? 14.255 -3.635 -19.066 1.00 82.06 114 GLU A C 1
ATOM 862 O O . GLU A 1 114 ? 13.916 -4.421 -18.184 1.00 82.06 114 GLU A O 1
ATOM 867 N N . PHE A 1 115 ? 14.009 -2.321 -19.003 1.00 76.56 115 PHE A N 1
ATOM 868 C CA . PHE A 1 115 ? 13.468 -1.566 -17.864 1.00 76.56 115 PHE A CA 1
ATOM 869 C C . PHE A 1 115 ? 14.444 -1.317 -16.701 1.00 76.56 115 PHE A C 1
ATOM 871 O O . PHE A 1 115 ? 15.328 -2.122 -16.411 1.00 76.56 115 PHE A O 1
ATOM 878 N N . ALA A 1 116 ? 14.268 -0.167 -16.042 1.00 72.25 116 ALA A N 1
ATOM 879 C CA . ALA A 1 116 ? 14.973 0.258 -14.831 1.00 72.25 116 ALA A CA 1
ATOM 880 C C . ALA A 1 116 ? 13.984 0.703 -13.747 1.00 72.25 116 ALA A C 1
ATOM 882 O O . ALA A 1 116 ? 12.946 1.312 -14.108 1.00 72.25 116 ALA A O 1
#

Solvent-accessible surface area (backbone atoms only — not comparable to full-atom values): 6816 Å² total; per-residue (Å²): 110,70,67,44,55,52,28,54,76,70,74,42,96,61,57,71,67,54,50,40,51,50,21,63,72,36,53,28,31,66,33,39,57,91,90,35,85,39,54,73,67,60,41,47,78,33,33,29,70,58,6,53,52,41,52,34,39,76,73,68,75,43,77,40,78,48,76,45,96,87,79,40,28,44,44,66,60,39,69,80,44,61,59,54,44,87,89,55,82,48,63,47,48,90,92,61,34,82,32,82,32,33,85,67,74,68,44,72,42,94,93,27,81,87,54,81

pLDDT: mean 95.69, std 3.7, range [72.25, 98.62]

Foldseek 3Di:
DVVCVVCVVVVHDDDVVNVQVLQAQDFAFFQDPPNHDDHQVLCVVQQHPLQVLLLCVVVPNDDQQCADPVRHGNVVVSVPGDHGHPPRPGGHDCVDGPGVGHPDHWDDDPVRPPID

InterPro domains:
  IPR000581 Dihydroxy-acid/6-phosphogluconate dehydratase, N-terminal [PF00920] (1-77)
  IPR037237 IlvD/EDD, N-terminal domain [SSF143975] (1-102)
  IPR050165 Dihydroxy-acid dehydratase IlvD/Edd [PTHR21000] (1-115)

Sequence (116 aa):
IHLIAMARSAGVDFRLEDFRRISAETPFISDLKPSGKYVMEDLHYAGGTPGVLKYMLAEGYLHGDCMTVTGKTIAENLADCPPLVEGQKIVSTFDKPVKPTGHIAILQGNLAPEFA

Radius of gyration: 16.19 Å; Cα contacts (8 Å, |Δi|>4): 145; chains: 1; bounding box: 34×35×42 Å

Organism: NCBI:txid33657